Protein AF-A0A5N9HF33-F1 (afdb_monomer_lite)

Sequence (77 aa):
EIRAAFLSFTAYYGTFSVNDDEGVVTHHVEGSLLPNWVGGDQHRNFKLDGDRLTLTPPPREVDGQQQVSSLVWQRVR

Radius of gyration: 14.35 Å; chains: 1; bounding box: 30×28×39 Å

Secondary structure (DSSP, 8-state):
-HHHHHHH---EEEEEEEETTTTEEEEEEEEESSGGGTT-EEEEEEEEETTEEEEEPPPEEETTEEE---EEEE---

Foldseek 3Di:
DVVPVLVVDKDFDDDWDDDVVQQKIKGQTCDISPVVCHRHIFIWRWDDDPQKIKTWGDFDQDPNDTDIDIDMDGHDD

pLDDT: mean 88.39, std 13.18, range [49.91, 98.12]

Structure (mmCIF, N/CA/C/O backbone):
data_AF-A0A5N9HF33-F1
#
_entry.id   AF-A0A5N9HF33-F1
#
loop_
_atom_site.group_PDB
_atom_site.id
_atom_site.type_symbol
_atom_site.label_atom_id
_atom_site.label_alt_id
_atom_site.label_comp_id
_atom_site.label_asym_id
_atom_site.label_entity_id
_atom_site.label_seq_id
_atom_site.pdbx_PDB_ins_code
_atom_site.Cartn_x
_atom_site.Cartn_y
_atom_site.Cartn_z
_atom_site.occupancy
_atom_site.B_iso_or_equiv
_atom_site.auth_seq_id
_atom_site.auth_comp_id
_atom_site.auth_asym_id
_atom_site.auth_atom_id
_atom_site.pdbx_PDB_model_num
ATOM 1 N N . GLU A 1 1 ? -18.554 9.307 -23.595 1.00 50.19 1 GLU A N 1
ATOM 2 C CA . GLU A 1 1 ? -18.748 9.432 -22.131 1.00 50.19 1 GLU A CA 1
ATOM 3 C C . GLU A 1 1 ? -17.930 8.454 -21.276 1.00 50.19 1 GLU A C 1
ATOM 5 O O . GLU A 1 1 ? -17.516 8.839 -20.195 1.00 50.19 1 GLU A O 1
ATOM 10 N N . ILE A 1 2 ? -17.572 7.250 -21.747 1.00 52.16 2 ILE A N 1
ATOM 11 C CA . ILE A 1 2 ? -16.827 6.243 -20.946 1.00 52.16 2 ILE A CA 1
ATOM 12 C C . ILE A 1 2 ? -15.401 6.689 -20.527 1.00 52.16 2 ILE A C 1
ATOM 14 O O . ILE A 1 2 ? -14.873 6.236 -19.517 1.00 52.16 2 ILE A O 1
ATOM 18 N N . ARG A 1 3 ? -14.768 7.620 -21.255 1.00 50.84 3 ARG A N 1
ATOM 19 C CA . ARG A 1 3 ? -13.352 7.994 -21.055 1.00 50.84 3 ARG A CA 1
ATOM 20 C C . ARG A 1 3 ? -13.070 8.794 -19.774 1.00 50.84 3 ARG A C 1
ATOM 22 O O . ARG A 1 3 ? -11.961 8.716 -19.263 1.00 50.84 3 ARG A O 1
ATOM 29 N N . ALA A 1 4 ? -14.037 9.562 -19.266 1.00 52.97 4 ALA A N 1
ATOM 30 C CA . ALA A 1 4 ? -13.820 10.436 -18.107 1.00 52.97 4 ALA A CA 1
ATOM 31 C C . ALA A 1 4 ? -13.813 9.662 -16.778 1.00 52.97 4 ALA A C 1
ATOM 33 O O . ALA A 1 4 ? -12.983 9.945 -15.921 1.00 52.97 4 ALA A O 1
ATOM 34 N N . ALA A 1 5 ? -14.668 8.642 -16.639 1.00 50.25 5 ALA A N 1
ATOM 35 C CA . ALA A 1 5 ? -14.712 7.811 -15.438 1.00 50.25 5 ALA A CA 1
ATOM 36 C C . ALA A 1 5 ? -13.414 7.007 -15.259 1.00 50.25 5 ALA A C 1
ATOM 38 O O . ALA A 1 5 ? -12.847 7.007 -14.176 1.00 50.25 5 ALA A O 1
ATOM 39 N N . PHE A 1 6 ? -12.866 6.414 -16.326 1.00 49.91 6 PHE A N 1
ATOM 40 C CA . PHE A 1 6 ? -11.597 5.671 -16.254 1.00 49.91 6 PHE A CA 1
ATOM 41 C C . PHE A 1 6 ? -10.399 6.499 -15.765 1.00 49.91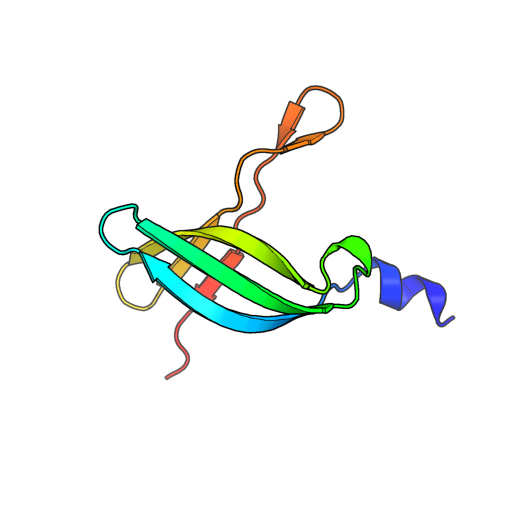 6 PHE A C 1
ATOM 43 O O . PHE A 1 6 ? -9.424 5.929 -15.289 1.00 49.91 6 PHE A O 1
ATOM 50 N N . LEU A 1 7 ? -10.447 7.827 -15.888 1.00 55.91 7 LEU A N 1
ATOM 51 C CA . LEU A 1 7 ? -9.356 8.703 -15.459 1.00 55.91 7 LEU A CA 1
ATOM 52 C C . LEU A 1 7 ? -9.491 9.161 -14.000 1.00 55.91 7 LEU A C 1
ATOM 54 O O . LEU A 1 7 ? -8.522 9.672 -13.446 1.00 55.91 7 LEU A O 1
ATOM 58 N N . SER A 1 8 ? -10.663 8.998 -13.376 1.00 67.88 8 SER A N 1
ATOM 59 C CA . SER A 1 8 ? -10.935 9.512 -12.027 1.00 67.88 8 SER A CA 1
ATOM 60 C C . SER A 1 8 ? -10.970 8.442 -10.937 1.00 67.88 8 SER A C 1
ATOM 62 O O . SER A 1 8 ? -11.013 8.795 -9.761 1.00 67.88 8 SER A O 1
ATOM 64 N N . PHE A 1 9 ? -10.969 7.152 -11.289 1.00 77.00 9 PHE A N 1
ATOM 65 C CA . PHE A 1 9 ? -10.868 6.065 -10.316 1.00 77.00 9 PHE A CA 1
ATOM 66 C C . PHE A 1 9 ? -9.821 5.037 -10.739 1.00 77.00 9 PHE A C 1
ATOM 68 O O . PHE A 1 9 ? -9.648 4.736 -11.916 1.00 77.00 9 PHE A O 1
ATOM 75 N N . THR A 1 10 ? -9.128 4.488 -9.748 1.00 84.12 10 THR A N 1
ATOM 76 C CA . THR A 1 10 ? -8.239 3.342 -9.910 1.00 84.12 10 THR A CA 1
ATOM 77 C C . THR A 1 10 ? -8.679 2.255 -8.941 1.00 84.12 10 THR A C 1
ATOM 79 O O . THR A 1 10 ? -9.167 2.551 -7.849 1.00 84.12 10 THR A O 1
ATOM 82 N N . ALA A 1 11 ? -8.544 1.001 -9.350 1.00 90.25 11 ALA A N 1
ATOM 83 C CA . ALA A 1 11 ? -8.877 -0.158 -8.544 1.00 90.25 11 ALA A CA 1
ATOM 84 C C . ALA A 1 11 ? -7.956 -1.311 -8.930 1.00 90.25 11 ALA A C 1
ATOM 86 O O . ALA A 1 11 ? -7.585 -1.456 -10.097 1.00 90.25 11 ALA A O 1
ATOM 87 N N . TYR A 1 12 ? -7.607 -2.124 -7.943 1.00 94.56 12 TYR A N 1
ATOM 88 C CA . TYR A 1 12 ? -6.880 -3.370 -8.118 1.00 94.56 12 TYR A CA 1
ATOM 89 C C . TYR A 1 12 ? -7.265 -4.340 -7.003 1.00 94.56 12 TYR A C 1
ATOM 91 O O . TYR A 1 12 ? -7.810 -3.926 -5.977 1.00 94.56 12 TYR A O 1
ATOM 99 N N . TYR A 1 13 ? -6.998 -5.622 -7.216 1.00 96.12 13 TYR A N 1
ATOM 100 C CA . TYR A 1 13 ? -7.233 -6.676 -6.238 1.00 96.12 13 TYR A CA 1
ATOM 101 C C . TYR A 1 13 ? -6.149 -7.751 -6.323 1.00 96.12 13 TYR A C 1
ATOM 103 O O . TYR A 1 13 ? -5.392 -7.822 -7.295 1.00 96.12 13 TYR A O 1
ATOM 111 N N . GLY A 1 14 ? -6.099 -8.577 -5.284 1.00 96.81 14 GLY A N 1
ATOM 112 C CA . GLY A 1 14 ? -5.194 -9.706 -5.146 1.00 96.81 14 GLY A CA 1
ATOM 113 C C . GLY A 1 14 ? -4.955 -10.022 -3.674 1.00 96.81 14 GLY A C 1
ATOM 114 O O . GLY A 1 14 ? -5.645 -9.498 -2.791 1.00 96.81 14 GLY A O 1
ATOM 115 N N . THR A 1 15 ? -3.974 -10.874 -3.415 1.00 98.12 15 THR A N 1
ATOM 116 C CA . THR A 1 15 ? -3.527 -11.195 -2.055 1.00 98.12 15 THR A CA 1
ATOM 117 C C . THR A 1 15 ? -2.554 -10.146 -1.511 1.00 98.12 15 THR A C 1
ATOM 119 O O . THR A 1 15 ? -2.100 -9.243 -2.219 1.00 98.12 15 THR A O 1
ATOM 122 N N . PHE A 1 16 ? -2.231 -10.246 -0.223 1.00 97.56 16 PHE A N 1
ATOM 123 C CA . PHE A 1 16 ? -1.204 -9.422 0.396 1.00 97.56 16 PHE A CA 1
ATOM 124 C C . PHE A 1 16 ? -0.393 -10.216 1.416 1.00 97.56 16 PHE A C 1
ATOM 126 O O . PHE A 1 16 ? -0.891 -11.164 2.024 1.00 97.56 16 PHE A O 1
ATOM 133 N N . SER A 1 17 ? 0.844 -9.782 1.622 1.00 98.12 17 SER A N 1
ATOM 134 C CA . SER A 1 17 ? 1.725 -10.221 2.700 1.00 98.12 17 SER A CA 1
ATOM 135 C C . SER A 1 17 ? 2.125 -9.024 3.564 1.00 98.12 17 SER A C 1
ATOM 137 O O . SER A 1 17 ? 2.158 -7.886 3.092 1.00 98.12 17 SER A O 1
ATOM 139 N N . VAL A 1 18 ? 2.384 -9.267 4.850 1.00 97.75 18 VAL A N 1
ATOM 140 C CA . VAL A 1 18 ? 2.785 -8.235 5.815 1.00 97.75 18 VAL A CA 1
ATOM 141 C C . VAL A 1 18 ? 4.143 -8.609 6.387 1.00 97.75 18 VAL A C 1
ATOM 143 O O . VAL A 1 18 ? 4.333 -9.735 6.844 1.00 97.75 18 VAL A O 1
ATOM 146 N N . ASN A 1 19 ? 5.069 -7.657 6.356 1.00 96.56 19 ASN A N 1
ATOM 147 C CA . ASN A 1 19 ? 6.324 -7.697 7.083 1.00 96.56 19 ASN A CA 1
ATOM 148 C C . ASN A 1 19 ? 6.253 -6.653 8.205 1.00 96.56 19 ASN A C 1
ATOM 150 O O . ASN A 1 19 ? 6.428 -5.456 7.961 1.00 96.56 19 ASN A O 1
ATOM 154 N N . ASP A 1 20 ? 5.952 -7.108 9.421 1.00 93.94 20 ASP A N 1
ATOM 155 C CA . ASP A 1 20 ? 5.820 -6.236 10.592 1.00 93.94 20 ASP A CA 1
ATOM 156 C C . ASP A 1 20 ? 7.161 -5.617 11.012 1.00 93.94 20 ASP A C 1
ATOM 158 O O . ASP A 1 20 ? 7.187 -4.461 11.433 1.00 93.94 20 ASP A O 1
ATOM 162 N N . ASP A 1 21 ? 8.271 -6.343 10.836 1.00 95.19 21 ASP A N 1
ATOM 163 C CA . ASP A 1 21 ? 9.612 -5.882 11.217 1.00 95.19 21 ASP A CA 1
ATOM 164 C C . ASP A 1 21 ? 10.060 -4.682 10.368 1.00 95.19 21 ASP A C 1
ATOM 166 O O . ASP A 1 21 ? 10.677 -3.740 10.869 1.00 95.19 21 ASP A O 1
ATOM 170 N N . GLU A 1 22 ? 9.709 -4.686 9.080 1.00 93.38 22 GLU A N 1
ATOM 171 C CA . GLU A 1 22 ? 9.987 -3.581 8.154 1.00 93.38 22 GLU A CA 1
ATOM 172 C C . GLU A 1 22 ? 8.851 -2.544 8.101 1.00 93.38 22 GLU A C 1
ATOM 174 O O . GLU A 1 22 ? 9.014 -1.467 7.518 1.00 93.38 22 GLU A O 1
ATOM 179 N N . GLY A 1 23 ? 7.694 -2.847 8.698 1.00 95.06 23 GLY A N 1
ATOM 180 C CA . GLY A 1 23 ? 6.498 -2.007 8.627 1.00 95.06 23 GLY A CA 1
ATOM 181 C C . GLY A 1 23 ? 5.955 -1.870 7.201 1.00 95.06 23 GLY A C 1
ATOM 182 O O . GLY A 1 23 ? 5.504 -0.788 6.807 1.00 95.06 23 GLY A O 1
ATOM 183 N N . VAL A 1 24 ? 6.025 -2.944 6.409 1.00 96.81 24 VAL A N 1
ATOM 184 C CA . VAL A 1 24 ? 5.629 -2.966 4.993 1.00 96.81 24 VAL A CA 1
ATOM 185 C C . VAL A 1 24 ? 4.521 -3.987 4.756 1.00 96.81 24 VAL A C 1
ATOM 187 O O . VAL A 1 24 ? 4.595 -5.131 5.193 1.00 96.81 24 VAL A O 1
ATOM 190 N N . VAL A 1 25 ? 3.496 -3.578 4.013 1.00 97.31 25 VAL A N 1
ATOM 191 C CA . VAL A 1 25 ? 2.538 -4.479 3.373 1.00 97.31 25 VAL A CA 1
ATOM 192 C C . VAL A 1 25 ? 2.845 -4.536 1.880 1.00 97.31 25 VAL A C 1
ATOM 194 O O . VAL A 1 25 ? 3.044 -3.503 1.232 1.00 97.31 25 VAL A O 1
ATOM 197 N N . THR A 1 26 ? 2.875 -5.743 1.332 1.00 97.62 26 THR A N 1
ATOM 198 C CA . THR A 1 26 ? 3.072 -5.992 -0.095 1.00 97.62 26 THR A CA 1
ATOM 199 C C . THR A 1 26 ? 1.782 -6.541 -0.674 1.00 97.62 26 THR A C 1
ATOM 201 O O . THR A 1 26 ? 1.321 -7.605 -0.266 1.00 97.62 26 THR A O 1
ATOM 204 N N . HIS A 1 27 ? 1.179 -5.817 -1.617 1.00 97.19 27 HIS A N 1
ATOM 205 C CA . HIS A 1 27 ? 0.034 -6.327 -2.372 1.00 97.19 27 HIS A CA 1
ATOM 206 C C . HIS A 1 27 ? 0.524 -7.050 -3.628 1.00 97.19 27 HIS A C 1
ATOM 208 O O . HIS A 1 27 ? 1.222 -6.440 -4.441 1.00 97.19 27 HIS A O 1
ATOM 214 N N . HIS A 1 28 ? 0.115 -8.305 -3.792 1.00 97.88 28 HIS A N 1
ATOM 215 C CA . HIS A 1 28 ? 0.393 -9.129 -4.966 1.00 97.88 28 HIS A CA 1
ATOM 216 C C . HIS A 1 28 ? -0.759 -8.950 -5.956 1.00 97.88 28 HIS A C 1
ATOM 218 O O . HIS A 1 28 ? -1.855 -9.478 -5.753 1.00 97.88 28 HIS A O 1
ATOM 224 N N . VAL A 1 29 ? -0.559 -8.123 -6.982 1.00 97.62 29 VAL A N 1
ATOM 225 C CA . VAL A 1 29 ? -1.663 -7.646 -7.823 1.00 97.62 29 VAL A CA 1
ATOM 226 C C . VAL A 1 29 ? -2.065 -8.703 -8.850 1.00 97.62 29 VAL A C 1
ATOM 228 O O . VAL A 1 29 ? -1.322 -8.997 -9.783 1.00 97.62 29 VAL A O 1
ATOM 231 N N . GLU A 1 30 ? -3.291 -9.212 -8.733 1.00 97.44 30 GLU A N 1
ATOM 232 C CA . GLU A 1 30 ? -3.881 -10.181 -9.668 1.00 97.44 30 GLU A CA 1
ATOM 233 C C . GLU A 1 30 ? -4.667 -9.493 -10.792 1.00 97.44 30 GLU A C 1
ATOM 235 O O . GLU A 1 30 ? -4.658 -9.944 -11.936 1.00 97.44 30 GLU A O 1
ATOM 240 N N . GLY A 1 31 ? -5.308 -8.360 -10.495 1.00 94.44 31 GLY A N 1
ATOM 241 C CA . GLY A 1 31 ? -6.025 -7.556 -11.482 1.00 94.44 31 GLY A CA 1
ATOM 242 C C . GLY A 1 31 ? -6.025 -6.075 -11.122 1.00 94.44 31 GLY A C 1
ATOM 243 O O . GLY A 1 31 ? -6.057 -5.719 -9.947 1.00 94.44 31 GLY A O 1
ATOM 244 N N . SER A 1 32 ? -5.973 -5.200 -12.129 1.00 93.94 32 SER A N 1
ATOM 245 C CA . SER A 1 32 ? -5.875 -3.746 -11.953 1.00 93.94 32 SER A CA 1
ATOM 246 C C . SER A 1 32 ? -6.422 -2.991 -13.163 1.00 93.94 32 SER A C 1
ATOM 248 O O . SER A 1 32 ? -6.294 -3.448 -14.298 1.00 93.94 32 SER A O 1
ATOM 250 N N . LEU A 1 33 ? -6.973 -1.797 -12.931 1.00 90.56 33 LEU A N 1
ATOM 251 C CA . LEU A 1 33 ? -7.294 -0.833 -13.994 1.00 90.56 33 LEU A CA 1
ATOM 252 C C . LEU A 1 33 ? -6.051 -0.174 -14.598 1.00 90.56 33 LEU A C 1
ATOM 254 O O . LEU A 1 33 ? -6.140 0.458 -15.647 1.00 90.56 33 LEU A O 1
ATOM 258 N N . LEU A 1 34 ? -4.904 -0.318 -13.934 1.00 87.75 34 LEU A N 1
ATOM 259 C CA . LEU A 1 34 ? -3.587 0.062 -14.425 1.00 87.75 34 LEU A CA 1
ATOM 260 C C . LEU A 1 34 ? -2.887 -1.216 -14.916 1.00 87.75 34 LEU A C 1
ATOM 262 O O . LEU A 1 34 ? -2.362 -1.964 -14.086 1.00 87.75 34 LEU A O 1
ATOM 266 N N . PRO A 1 35 ? -2.880 -1.509 -16.234 1.00 87.56 35 PRO A N 1
ATOM 267 C CA . PRO A 1 35 ? -2.403 -2.794 -16.751 1.00 87.56 35 PRO A CA 1
ATOM 268 C C . PRO A 1 35 ? -0.947 -3.098 -16.392 1.00 87.56 35 PRO A C 1
ATOM 270 O O . PRO A 1 35 ? -0.580 -4.252 -16.215 1.00 87.56 35 PRO A O 1
ATOM 273 N N . ASN A 1 36 ? -0.126 -2.060 -16.225 1.00 90.00 36 ASN A N 1
ATOM 274 C CA . ASN A 1 36 ? 1.277 -2.176 -15.835 1.00 90.00 36 ASN A CA 1
ATOM 275 C C . ASN A 1 36 ? 1.492 -2.660 -14.390 1.00 90.00 36 ASN A C 1
ATOM 277 O O . ASN A 1 36 ? 2.634 -2.890 -14.009 1.00 90.00 36 ASN A O 1
ATOM 281 N N . TRP A 1 37 ? 0.442 -2.767 -13.573 1.00 92.06 37 TRP A N 1
ATOM 282 C CA . TRP A 1 37 ? 0.534 -3.317 -12.217 1.00 92.06 37 TRP A CA 1
ATOM 283 C C . TRP A 1 37 ? 0.188 -4.804 -12.147 1.00 92.06 37 TRP A C 1
ATOM 285 O O . TRP A 1 37 ? 0.530 -5.444 -11.161 1.00 92.06 37 TRP A O 1
ATOM 295 N N . VAL A 1 38 ? -0.502 -5.352 -13.150 1.00 94.94 38 VAL A N 1
ATOM 296 C CA . VAL A 1 38 ? -0.970 -6.745 -13.130 1.00 94.94 38 VAL A CA 1
ATOM 297 C C . VAL A 1 38 ? 0.222 -7.704 -13.088 1.00 94.94 38 VAL A C 1
ATOM 299 O O . VAL A 1 38 ? 1.137 -7.591 -13.902 1.00 94.94 38 VAL A O 1
ATOM 302 N N . GLY A 1 39 ? 0.204 -8.642 -12.139 1.00 94.81 39 GLY A N 1
ATOM 303 C CA . GLY A 1 39 ? 1.284 -9.599 -11.890 1.00 94.81 39 GLY A CA 1
ATOM 304 C C . GLY A 1 39 ? 2.482 -9.028 -11.124 1.00 94.81 39 GLY A C 1
ATOM 305 O O . GLY A 1 39 ? 3.461 -9.742 -10.932 1.00 94.81 39 GLY A O 1
ATOM 306 N N . GLY A 1 40 ? 2.430 -7.756 -10.716 1.00 95.75 40 GLY A N 1
ATOM 307 C CA . GLY A 1 40 ? 3.489 -7.092 -9.962 1.00 95.75 40 GLY A CA 1
ATOM 308 C C . GLY A 1 40 ? 3.166 -6.910 -8.481 1.00 95.75 40 GLY A C 1
ATOM 309 O O . GLY A 1 40 ? 2.014 -6.996 -8.050 1.00 95.75 40 GLY A O 1
ATOM 310 N N . ASP A 1 41 ? 4.203 -6.559 -7.724 1.00 96.50 41 ASP A N 1
ATOM 311 C CA . ASP A 1 41 ? 4.106 -6.275 -6.296 1.00 96.50 41 ASP A CA 1
ATOM 312 C C . ASP A 1 41 ? 4.028 -4.773 -6.023 1.00 96.50 41 ASP A C 1
ATOM 314 O O . ASP A 1 41 ? 4.718 -3.952 -6.634 1.00 96.50 41 ASP A O 1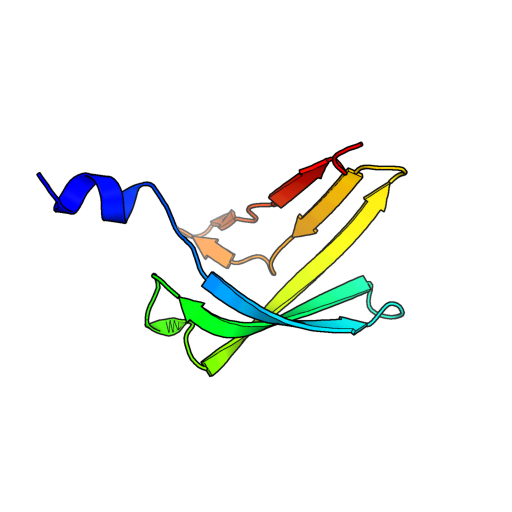
ATOM 318 N N . GLN A 1 42 ? 3.165 -4.400 -5.082 1.00 94.75 42 GLN A N 1
ATOM 319 C CA . GLN A 1 42 ? 2.991 -3.025 -4.628 1.00 94.75 42 GLN A CA 1
ATOM 320 C C . GLN A 1 42 ? 3.358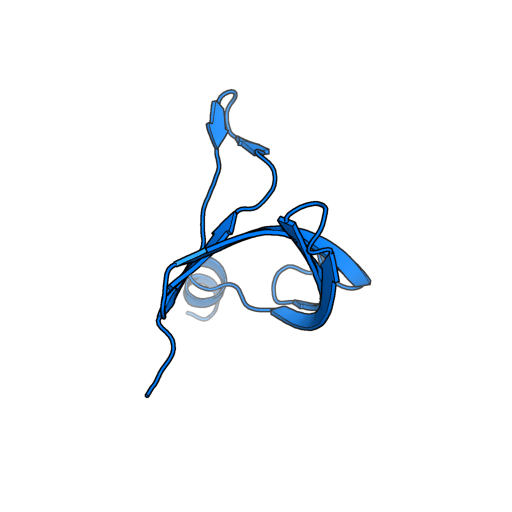 -2.919 -3.153 1.00 94.75 42 GLN A C 1
ATOM 322 O O . GLN A 1 42 ? 2.543 -3.215 -2.281 1.00 94.75 42 GLN A O 1
ATOM 327 N N . HIS A 1 43 ? 4.575 -2.456 -2.875 1.00 95.19 43 HIS A N 1
ATOM 328 C CA . HIS A 1 43 ? 5.040 -2.238 -1.506 1.00 95.19 43 HIS A CA 1
ATOM 329 C C . HIS A 1 43 ? 4.430 -0.949 -0.956 1.00 95.19 43 HIS A C 1
ATOM 331 O O . HIS A 1 43 ? 4.378 0.075 -1.653 1.00 95.19 43 HIS A O 1
ATOM 337 N N . ARG A 1 44 ? 3.942 -0.991 0.280 1.00 95.75 44 ARG A N 1
ATOM 338 C CA . ARG A 1 44 ? 3.408 0.164 1.003 1.00 95.75 44 ARG A CA 1
ATOM 339 C C . ARG A 1 44 ? 3.885 0.094 2.447 1.00 95.75 44 ARG A C 1
ATOM 341 O O . ARG A 1 44 ? 3.624 -0.887 3.133 1.00 95.75 44 ARG A O 1
ATOM 348 N N . ASN A 1 45 ? 4.521 1.149 2.934 1.00 96.38 45 ASN A N 1
ATOM 349 C CA . ASN A 1 45 ? 4.750 1.305 4.363 1.00 96.38 45 ASN A CA 1
ATOM 350 C C . ASN A 1 45 ? 3.396 1.480 5.052 1.00 96.38 45 ASN A C 1
ATOM 352 O O . ASN A 1 45 ? 2.562 2.250 4.561 1.00 96.38 45 ASN A O 1
ATOM 356 N N . PHE A 1 46 ? 3.172 0.803 6.174 1.00 96.75 46 PHE A N 1
ATOM 357 C CA . PHE A 1 46 ? 1.931 0.936 6.926 1.00 96.75 46 PHE A CA 1
ATOM 358 C C . PHE A 1 46 ? 2.158 1.521 8.319 1.00 96.75 46 PHE A C 1
ATOM 360 O O . PHE A 1 46 ? 3.197 1.341 8.946 1.00 96.75 46 PHE A O 1
ATOM 367 N N . LYS A 1 47 ? 1.144 2.231 8.813 1.00 96.25 47 LYS A N 1
ATOM 368 C CA . LYS A 1 47 ? 1.047 2.668 10.205 1.00 96.25 47 LYS A CA 1
ATOM 369 C C . LYS A 1 47 ? -0.366 2.417 10.707 1.00 96.25 47 LYS A C 1
ATOM 371 O O . LYS A 1 47 ? -1.328 2.885 10.096 1.00 96.25 47 LYS A O 1
ATOM 376 N N . LEU A 1 48 ? -0.471 1.716 11.830 1.00 95.69 48 LEU A N 1
ATOM 377 C CA . LEU A 1 48 ? -1.712 1.545 12.578 1.00 95.69 48 LEU A CA 1
ATOM 378 C C . LEU A 1 48 ? -1.720 2.491 13.780 1.00 95.69 48 LEU A C 1
ATOM 380 O O . LEU A 1 48 ? -0.738 2.577 14.515 1.00 95.69 48 LEU A O 1
ATOM 384 N N . ASP A 1 49 ? -2.828 3.199 13.963 1.00 96.31 49 ASP A N 1
ATOM 385 C CA . ASP A 1 49 ? -3.090 4.063 15.112 1.00 96.31 49 ASP A CA 1
ATOM 386 C C . ASP A 1 49 ? -4.546 3.860 15.547 1.00 96.31 49 ASP A C 1
ATOM 388 O O . ASP A 1 49 ? -5.478 4.358 14.912 1.00 96.31 49 ASP A O 1
ATOM 392 N N . GLY A 1 50 ? -4.748 3.021 16.565 1.00 95.75 50 GLY A N 1
ATOM 393 C CA . GLY A 1 50 ? -6.076 2.590 16.997 1.00 95.75 50 GLY A CA 1
ATOM 394 C C . GLY A 1 50 ? -6.873 1.922 15.870 1.00 95.75 50 GLY A C 1
ATOM 395 O O . GLY A 1 50 ? -6.552 0.820 15.422 1.00 95.75 50 GLY A O 1
ATOM 396 N N . ASP A 1 51 ? -7.940 2.586 15.426 1.00 96.62 51 ASP A N 1
ATOM 397 C CA . ASP A 1 51 ? -8.831 2.133 14.355 1.00 96.62 51 ASP A CA 1
ATOM 398 C C . ASP A 1 51 ? -8.526 2.767 12.983 1.00 96.62 51 ASP A C 1
ATOM 400 O O . ASP A 1 51 ? -9.271 2.550 12.022 1.00 96.62 51 ASP A O 1
ATOM 404 N N . ARG A 1 52 ? -7.402 3.482 12.863 1.00 97.50 52 ARG A N 1
ATOM 405 C CA . ARG A 1 52 ? -6.924 4.097 11.623 1.00 97.50 52 ARG A CA 1
ATOM 406 C C . ARG A 1 52 ? -5.710 3.359 11.054 1.00 97.50 52 ARG A C 1
ATOM 408 O O . ARG A 1 52 ? -4.731 3.106 11.751 1.00 97.50 52 ARG A O 1
ATOM 415 N N . LEU A 1 53 ? -5.749 3.085 9.751 1.00 96.94 53 LEU A N 1
ATOM 416 C CA . LEU A 1 53 ? -4.638 2.541 8.966 1.00 96.94 53 LEU A CA 1
ATOM 417 C C . LEU A 1 53 ? -4.172 3.586 7.951 1.00 96.94 53 LEU A C 1
ATOM 419 O O . LEU A 1 53 ? -4.977 4.106 7.185 1.00 96.94 53 LEU A O 1
ATOM 423 N N . THR A 1 54 ? -2.874 3.866 7.911 1.00 97.38 54 THR A N 1
ATOM 424 C CA . THR A 1 54 ? -2.249 4.683 6.861 1.00 97.38 54 THR A CA 1
ATOM 425 C C . THR A 1 54 ? -1.318 3.810 6.034 1.00 97.38 54 THR A C 1
ATOM 427 O O . THR A 1 54 ? -0.447 3.163 6.606 1.00 97.38 54 THR A O 1
ATOM 430 N N . LEU A 1 55 ? -1.487 3.806 4.713 1.00 96.56 55 LEU A N 1
ATOM 431 C CA . LEU A 1 55 ? -0.614 3.133 3.753 1.00 96.56 55 LEU A CA 1
ATOM 432 C C . LEU A 1 55 ? 0.089 4.171 2.886 1.00 96.56 55 LEU A C 1
ATOM 434 O O . LEU A 1 55 ? -0.561 5.048 2.315 1.00 96.56 55 LEU A O 1
ATOM 438 N N . THR A 1 56 ? 1.398 4.041 2.739 1.00 95.31 56 THR A N 1
ATOM 439 C CA . THR A 1 56 ? 2.232 5.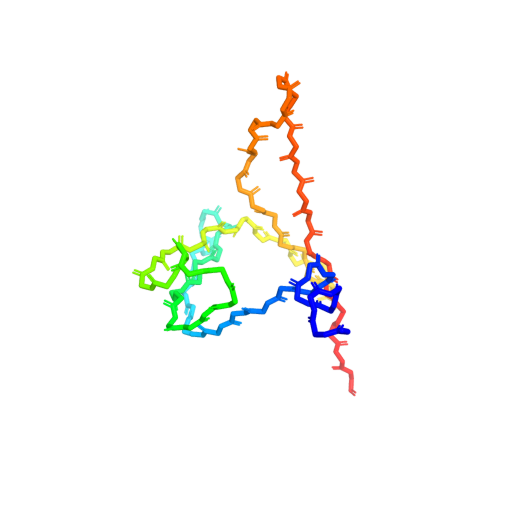017 2.043 1.00 95.31 56 THR A CA 1
ATOM 440 C C . THR A 1 56 ? 3.119 4.298 1.027 1.00 95.31 56 THR A C 1
ATOM 442 O O . THR A 1 56 ? 3.904 3.439 1.421 1.00 95.31 56 THR A O 1
ATOM 445 N N . PRO A 1 57 ? 3.000 4.584 -0.281 1.00 91.19 57 PRO A N 1
ATOM 446 C CA . PRO A 1 57 ? 3.908 4.031 -1.277 1.00 91.19 57 PRO A CA 1
ATOM 447 C C . PRO A 1 57 ? 5.312 4.632 -1.142 1.00 91.19 57 PRO A C 1
ATOM 449 O O . PRO A 1 57 ? 5.454 5.733 -0.601 1.00 91.19 57 PRO A O 1
ATOM 452 N N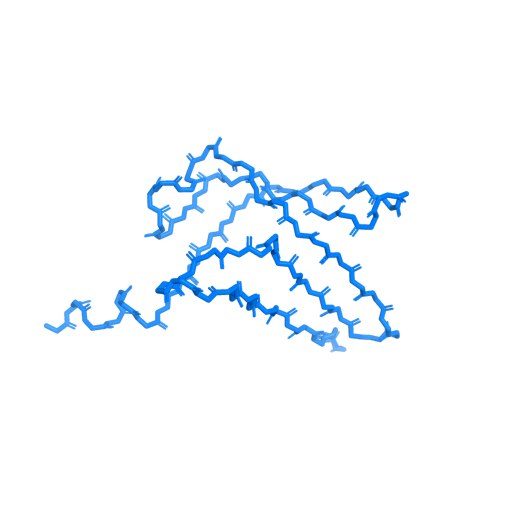 . PRO A 1 58 ? 6.337 3.959 -1.692 1.00 85.94 58 PRO A N 1
ATOM 453 C CA . PRO A 1 58 ? 7.644 4.562 -1.889 1.00 85.94 58 PRO A CA 1
ATOM 454 C C . PRO A 1 58 ? 7.519 5.919 -2.605 1.00 85.94 58 PRO A C 1
ATOM 456 O O . PRO A 1 58 ? 6.671 6.051 -3.498 1.00 85.94 58 PRO A O 1
ATOM 459 N N . PRO A 1 59 ? 8.339 6.922 -2.241 1.00 84.44 59 PRO A N 1
ATOM 460 C CA . PRO A 1 59 ? 8.378 8.195 -2.948 1.00 84.44 59 PRO A CA 1
ATOM 461 C C . PRO A 1 59 ? 8.619 7.990 -4.439 1.00 84.44 59 PRO A C 1
ATOM 463 O O . PRO A 1 59 ? 9.488 7.214 -4.841 1.00 84.44 59 PRO A O 1
ATOM 466 N N . ARG A 1 60 ? 7.827 8.684 -5.255 1.00 80.25 60 ARG A N 1
ATOM 467 C CA . ARG A 1 60 ? 8.018 8.737 -6.703 1.00 80.25 60 ARG A CA 1
ATOM 468 C C . ARG A 1 60 ? 8.403 10.148 -7.103 1.00 80.25 60 ARG A C 1
ATOM 470 O O . ARG A 1 60 ? 7.831 11.114 -6.604 1.00 80.25 60 ARG A O 1
ATOM 477 N N . GLU A 1 61 ? 9.320 10.263 -8.048 1.00 82.50 61 GLU A N 1
ATOM 478 C CA . GLU A 1 61 ? 9.614 11.544 -8.671 1.00 82.50 61 GLU A CA 1
ATOM 479 C C . GLU A 1 61 ? 8.545 11.851 -9.727 1.00 82.50 61 GLU A C 1
ATOM 481 O O . GLU A 1 61 ? 8.298 11.053 -10.633 1.00 82.50 61 GLU A O 1
ATOM 486 N N . VAL A 1 62 ? 7.875 12.990 -9.580 1.00 77.69 62 VAL A N 1
ATOM 487 C CA . VAL A 1 62 ? 6.895 13.521 -10.530 1.00 77.69 62 VAL A CA 1
ATOM 488 C C . VAL A 1 62 ? 7.273 14.973 -10.779 1.00 77.69 62 VAL A C 1
ATOM 490 O O . VAL A 1 62 ? 7.348 15.758 -9.837 1.00 77.69 62 VAL A O 1
ATOM 493 N N . ASP A 1 63 ? 7.564 15.316 -12.033 1.00 82.19 63 ASP A N 1
ATOM 494 C CA . ASP A 1 63 ? 7.978 16.663 -12.452 1.00 82.19 63 ASP A CA 1
ATOM 495 C C . ASP A 1 63 ? 9.166 17.230 -11.643 1.00 82.19 63 ASP A C 1
ATOM 497 O O . ASP A 1 63 ? 9.201 18.405 -11.276 1.00 82.19 63 ASP A O 1
ATOM 501 N N . GLY A 1 64 ? 10.149 16.377 -11.323 1.00 85.31 64 GLY A N 1
ATOM 502 C CA . GLY A 1 64 ? 11.331 16.749 -10.534 1.00 85.31 64 GLY A CA 1
ATOM 503 C C . GLY A 1 64 ? 11.054 16.978 -9.044 1.00 85.31 64 GLY A C 1
ATOM 504 O O . GLY A 1 64 ? 11.917 17.492 -8.332 1.00 85.31 64 GLY A O 1
ATOM 505 N N . GLN A 1 65 ? 9.858 16.633 -8.557 1.00 81.25 65 GLN A N 1
ATOM 506 C CA . GLN A 1 65 ? 9.475 16.704 -7.148 1.00 81.25 65 GLN A CA 1
ATOM 507 C C . GLN A 1 65 ? 9.165 15.309 -6.604 1.00 81.25 65 GLN A C 1
ATOM 509 O O . GLN A 1 65 ? 8.515 14.493 -7.254 1.00 81.25 65 GLN A O 1
ATOM 514 N N . GLN A 1 66 ? 9.598 15.037 -5.374 1.00 83.00 66 GLN A N 1
ATOM 515 C CA . GLN A 1 66 ? 9.221 13.811 -4.673 1.00 83.00 66 GLN A CA 1
ATOM 516 C C . GLN A 1 66 ? 7.759 13.907 -4.236 1.00 83.00 66 GLN A C 1
ATOM 518 O O . GLN A 1 66 ? 7.402 14.726 -3.388 1.00 83.00 66 GLN A O 1
ATOM 523 N N . GLN A 1 67 ? 6.912 13.059 -4.809 1.00 79.81 67 GLN A N 1
ATOM 524 C CA . GLN A 1 67 ? 5.505 12.965 -4.461 1.00 79.81 67 GLN A CA 1
ATOM 525 C C . GLN A 1 67 ? 5.220 11.640 -3.758 1.00 79.81 67 GLN A C 1
ATOM 527 O O . GLN A 1 67 ? 5.553 10.558 -4.242 1.00 79.81 67 GLN A O 1
ATOM 532 N N . VAL A 1 68 ? 4.518 11.736 -2.633 1.00 83.31 68 VAL A N 1
ATOM 533 C CA . VAL A 1 68 ? 3.988 10.598 -1.885 1.00 83.31 68 VAL A CA 1
ATOM 534 C C . VAL A 1 68 ? 2.489 10.817 -1.713 1.00 83.31 68 VAL A C 1
ATOM 536 O O . VAL A 1 68 ? 2.063 11.866 -1.236 1.00 83.31 68 VAL A O 1
ATOM 539 N N . SER A 1 69 ? 1.678 9.840 -2.119 1.00 82.94 69 SER A N 1
ATOM 540 C CA . SER A 1 69 ? 0.226 9.862 -1.910 1.00 82.94 69 SER A CA 1
ATOM 541 C C . SER A 1 69 ? -0.156 8.730 -0.965 1.00 82.94 69 SER A C 1
ATOM 543 O O . SER A 1 69 ? -0.044 7.560 -1.328 1.00 82.94 69 SER A O 1
ATOM 545 N N . SER A 1 70 ? -0.562 9.079 0.256 1.00 91.25 70 SER A N 1
ATOM 546 C CA . SER A 1 70 ? -0.959 8.109 1.279 1.00 91.25 70 SER A CA 1
ATOM 547 C C . SER A 1 70 ? -2.453 7.794 1.212 1.00 91.25 70 SER A C 1
ATOM 549 O O . SER A 1 70 ? -3.282 8.677 0.991 1.00 91.25 70 SER A O 1
ATOM 551 N N . LEU A 1 71 ? -2.795 6.533 1.465 1.00 92.56 71 LEU A N 1
ATOM 552 C CA . LEU A 1 71 ? -4.164 6.062 1.656 1.00 92.56 71 LEU A CA 1
ATOM 553 C C . LEU A 1 71 ? -4.443 5.960 3.152 1.00 92.56 71 LEU A C 1
ATOM 555 O O . LEU A 1 71 ? -3.683 5.327 3.880 1.00 92.56 71 LEU A O 1
ATOM 559 N N . VAL A 1 72 ? -5.541 6.553 3.607 1.00 95.94 72 VAL A N 1
ATOM 560 C CA . VAL A 1 72 ? -5.940 6.524 5.014 1.00 95.94 72 VAL A CA 1
ATOM 561 C C . VAL A 1 72 ? -7.301 5.858 5.129 1.00 95.94 72 VAL A C 1
ATOM 563 O O . VAL A 1 72 ? -8.280 6.330 4.557 1.00 95.94 72 VAL A O 1
ATOM 566 N N . TRP A 1 73 ? -7.353 4.777 5.896 1.00 96.56 73 TRP A N 1
ATOM 567 C CA . TRP A 1 73 ? -8.540 3.972 6.134 1.00 96.56 73 TRP A CA 1
ATOM 568 C C . TRP A 1 73 ? -8.977 4.078 7.590 1.00 96.56 73 TRP A C 1
ATOM 570 O O . TRP A 1 73 ? -8.145 4.122 8.497 1.00 96.56 73 TRP A O 1
ATOM 580 N N . GLN A 1 74 ? -10.290 4.070 7.797 1.00 97.50 74 GLN A N 1
ATOM 581 C CA . GLN A 1 74 ? -10.926 3.940 9.101 1.00 97.50 74 GLN A CA 1
ATOM 582 C C . GLN A 1 74 ? -11.583 2.562 9.174 1.00 97.50 74 GLN A C 1
ATOM 584 O O . GLN A 1 74 ? -12.327 2.187 8.263 1.00 97.50 74 GLN A O 1
ATOM 589 N N . ARG A 1 75 ? -11.332 1.808 10.244 1.00 96.50 75 ARG A N 1
ATOM 590 C CA . ARG A 1 75 ? -12.012 0.532 10.479 1.00 96.50 75 ARG A CA 1
ATOM 591 C C . ARG A 1 75 ? -13.513 0.787 10.636 1.00 96.50 75 ARG A C 1
ATOM 593 O O . ARG A 1 75 ? -13.931 1.549 11.506 1.00 96.50 75 ARG A O 1
ATOM 600 N N . VAL A 1 76 ? -14.310 0.139 9.793 1.00 94.25 76 VAL A N 1
ATOM 601 C CA . VAL A 1 76 ? -15.772 0.135 9.918 1.00 94.25 76 VAL A CA 1
ATOM 602 C C . VAL A 1 76 ? -16.157 -0.671 11.165 1.00 94.25 76 VAL A C 1
ATOM 604 O O . VAL A 1 76 ? -15.506 -1.673 11.468 1.00 94.25 76 VAL A O 1
ATOM 607 N N . ARG A 1 77 ? -17.159 -0.195 11.908 1.00 84.00 77 ARG A N 1
ATOM 608 C CA . ARG A 1 77 ? -17.683 -0.830 13.127 1.00 84.00 77 ARG A CA 1
ATOM 609 C C . ARG A 1 77 ? -18.905 -1.682 12.831 1.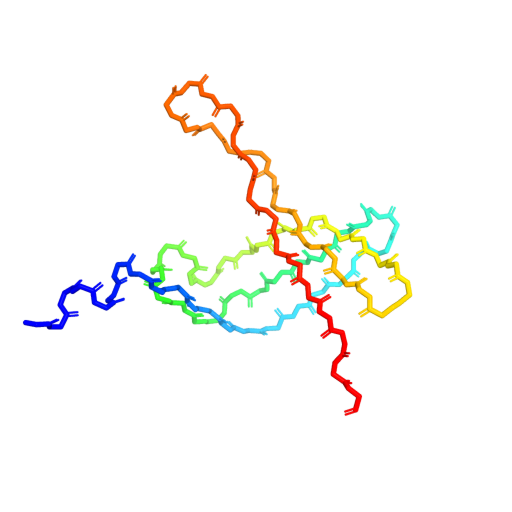00 84.00 77 ARG A C 1
ATOM 611 O O . ARG A 1 77 ? -19.670 -1.282 11.925 1.00 84.00 77 ARG A O 1
#